Protein AF-A0A7L4ZGI2-F1 (afdb_monomer_lite)

Organism: NCBI:txid1218801

Structure (mmCIF, N/CA/C/O backbone):
data_AF-A0A7L4ZGI2-F1
#
_entry.id   AF-A0A7L4ZGI2-F1
#
loop_
_atom_site.group_PDB
_atom_site.id
_atom_site.type_sym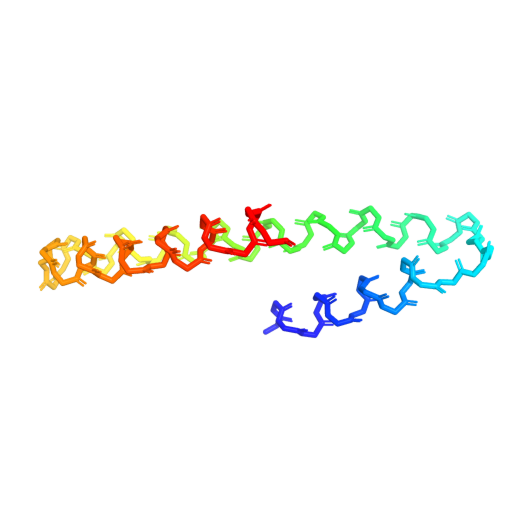bol
_atom_site.label_atom_id
_atom_site.label_alt_id
_atom_site.label_comp_id
_atom_site.label_asym_id
_atom_site.label_entity_id
_atom_site.label_seq_id
_atom_site.pdbx_PDB_ins_code
_atom_site.Cartn_x
_atom_site.Cartn_y
_atom_site.Cartn_z
_atom_site.occupancy
_atom_site.B_iso_or_equiv
_atom_site.auth_seq_id
_atom_site.auth_comp_id
_atom_site.auth_asym_id
_atom_site.auth_atom_id
_atom_site.pdbx_PDB_model_num
ATOM 1 N N . MET A 1 1 ? 6.127 -8.667 3.007 1.00 80.81 1 MET A N 1
ATOM 2 C CA . MET A 1 1 ? 5.639 -8.106 4.281 1.00 80.81 1 MET A CA 1
ATOM 3 C C . MET A 1 1 ? 4.337 -7.338 4.069 1.00 80.81 1 MET A C 1
ATOM 5 O O . MET A 1 1 ? 3.346 -7.694 4.692 1.00 80.81 1 MET A O 1
ATOM 9 N N . LEU A 1 2 ? 4.295 -6.409 3.104 1.00 89.62 2 LEU A N 1
ATOM 10 C CA . LEU A 1 2 ? 3.088 -5.662 2.711 1.00 89.62 2 LEU A CA 1
ATOM 11 C C . LEU A 1 2 ? 1.795 -6.498 2.570 1.00 89.62 2 LEU A C 1
ATOM 13 O O . LEU A 1 2 ? 0.764 -6.108 3.103 1.00 89.62 2 LEU A O 1
ATOM 17 N N . GLY A 1 3 ? 1.834 -7.669 1.922 1.00 90.44 3 GLY A N 1
ATOM 18 C CA . GLY A 1 3 ? 0.638 -8.517 1.764 1.00 90.44 3 GLY A CA 1
ATOM 19 C C . GLY A 1 3 ? -0.005 -8.958 3.089 1.00 90.44 3 GLY A C 1
ATOM 20 O O . GLY A 1 3 ? -1.225 -8.951 3.215 1.00 90.44 3 GLY A O 1
ATOM 21 N N . THR A 1 4 ? 0.807 -9.273 4.102 1.00 93.94 4 THR A N 1
ATOM 22 C CA . THR A 1 4 ? 0.330 -9.625 5.451 1.00 93.94 4 THR A CA 1
ATOM 23 C C . THR A 1 4 ? -0.256 -8.412 6.174 1.00 93.94 4 THR A C 1
ATOM 25 O O . THR A 1 4 ? -1.260 -8.544 6.872 1.00 93.94 4 THR A O 1
ATOM 28 N N . ILE A 1 5 ? 0.340 -7.230 5.982 1.00 92.62 5 ILE A N 1
ATOM 29 C CA . ILE A 1 5 ? -0.156 -5.966 6.543 1.00 92.62 5 ILE A CA 1
ATOM 30 C C . ILE A 1 5 ? -1.548 -5.659 5.976 1.00 92.62 5 ILE A C 1
ATOM 32 O O . ILE A 1 5 ? -2.485 -5.472 6.746 1.00 92.62 5 ILE A O 1
ATOM 36 N N . LEU A 1 6 ? -1.709 -5.701 4.649 1.00 95.25 6 LEU A N 1
ATOM 37 C CA . LEU A 1 6 ? -2.983 -5.409 3.978 1.00 95.25 6 LEU A CA 1
ATOM 38 C C . LEU A 1 6 ? -4.096 -6.392 4.365 1.00 95.25 6 LEU A C 1
ATOM 40 O O . LEU A 1 6 ? -5.228 -5.982 4.605 1.00 95.25 6 LEU A O 1
ATOM 44 N N . GLU A 1 7 ? -3.779 -7.684 4.472 1.00 94.81 7 GLU A N 1
ATOM 45 C CA . GLU A 1 7 ? -4.745 -8.690 4.926 1.00 94.81 7 GLU A CA 1
ATOM 46 C C . GLU A 1 7 ? -5.166 -8.454 6.387 1.00 94.81 7 GLU A C 1
ATOM 48 O O . GLU A 1 7 ? -6.333 -8.627 6.739 1.00 94.81 7 GLU A O 1
ATOM 53 N N . THR A 1 8 ? -4.241 -8.010 7.241 1.00 94.75 8 THR A N 1
ATOM 54 C CA . THR A 1 8 ? -4.544 -7.690 8.644 1.00 94.75 8 THR A CA 1
ATOM 55 C C . THR A 1 8 ? -5.410 -6.437 8.758 1.00 94.75 8 THR A C 1
ATOM 57 O O . THR A 1 8 ? -6.397 -6.462 9.491 1.00 94.75 8 THR A O 1
ATOM 60 N N . ILE A 1 9 ? -5.103 -5.385 7.987 1.00 96.50 9 ILE A N 1
ATOM 61 C CA . ILE A 1 9 ? -5.936 -4.175 7.875 1.00 96.50 9 ILE A CA 1
ATOM 62 C C . ILE A 1 9 ? -7.357 -4.569 7.475 1.00 96.50 9 ILE A C 1
ATOM 64 O O . ILE A 1 9 ? -8.302 -4.275 8.201 1.00 96.50 9 ILE A O 1
ATOM 68 N N . LYS A 1 10 ? -7.506 -5.343 6.393 1.00 95.31 10 LYS A N 1
ATOM 69 C CA . LYS A 1 10 ? -8.812 -5.801 5.909 1.00 95.31 10 LYS A CA 1
ATOM 70 C C . LYS A 1 10 ? -9.596 -6.560 6.981 1.00 95.31 10 LYS A C 1
ATOM 72 O O . LYS A 1 10 ? -10.806 -6.390 7.101 1.00 95.31 10 LYS A O 1
ATOM 77 N N . ARG A 1 11 ? -8.943 -7.427 7.761 1.00 94.62 11 ARG A N 1
ATOM 78 C CA . ARG A 1 11 ? -9.609 -8.166 8.849 1.00 94.62 11 ARG A CA 1
ATOM 79 C C . ARG A 1 11 ? -10.065 -7.259 9.983 1.00 94.62 11 ARG A C 1
ATOM 81 O O . ARG A 1 11 ? -11.119 -7.526 10.548 1.00 94.62 11 ARG A O 1
ATOM 88 N N . LEU A 1 12 ? -9.284 -6.235 10.324 1.00 94.19 12 LEU A N 1
ATOM 89 C CA . LEU A 1 12 ? -9.652 -5.253 11.343 1.00 94.19 12 LEU A CA 1
ATOM 90 C C . LEU A 1 12 ? -10.816 -4.383 10.857 1.00 94.19 12 LEU A C 1
ATOM 92 O O . LEU A 1 12 ? -11.820 -4.292 11.550 1.00 94.19 12 LEU A O 1
ATOM 96 N N . GLU A 1 13 ? -10.750 -3.840 9.642 1.00 93.19 13 GLU A N 1
ATOM 97 C CA . GLU A 1 13 ? -11.793 -2.960 9.083 1.00 93.19 13 GLU A CA 1
ATOM 98 C C . GLU A 1 13 ? -13.162 -3.640 8.934 1.00 93.19 13 GLU A C 1
ATOM 100 O O . GLU A 1 13 ? -14.186 -2.967 8.972 1.00 93.19 13 GLU A O 1
ATOM 105 N N . ASN A 1 14 ? -13.200 -4.971 8.813 1.00 94.56 14 ASN A N 1
ATOM 106 C CA . ASN A 1 14 ? -14.445 -5.742 8.738 1.00 94.56 14 ASN A CA 1
ATOM 107 C C . ASN A 1 14 ? -15.073 -6.074 10.107 1.00 94.56 14 ASN A C 1
ATOM 109 O O . ASN A 1 14 ? -16.094 -6.760 10.151 1.00 94.56 14 ASN A O 1
ATOM 113 N N . ARG A 1 15 ? -14.483 -5.648 11.232 1.00 93.12 15 ARG A N 1
ATOM 114 C CA . ARG A 1 15 ? -15.073 -5.865 12.564 1.00 93.12 15 ARG A CA 1
ATOM 115 C C . ARG A 1 15 ? -16.175 -4.841 12.837 1.00 93.12 15 ARG A C 1
ATOM 117 O O . ARG A 1 15 ? -15.984 -3.651 12.618 1.00 93.12 15 ARG A O 1
ATOM 124 N N . GLU A 1 16 ? -17.296 -5.294 13.401 1.00 86.88 16 GLU A N 1
ATOM 125 C CA . GLU A 1 16 ? -18.438 -4.423 13.738 1.00 86.88 16 GLU A CA 1
ATOM 126 C C . GLU A 1 16 ? -18.103 -3.365 14.804 1.00 86.88 16 GLU A C 1
ATOM 128 O O . GLU A 1 16 ? -18.640 -2.259 14.776 1.00 86.88 16 GLU A O 1
ATOM 133 N N . GLN A 1 17 ? -17.195 -3.677 15.734 1.00 91.25 17 GLN A N 1
ATOM 134 C CA . GLN A 1 17 ? -16.695 -2.745 16.744 1.00 91.25 17 GLN A CA 1
ATOM 135 C C . GLN A 1 17 ? -15.191 -2.914 16.939 1.00 91.25 17 GLN A C 1
ATOM 137 O O . GLN A 1 17 ? -14.703 -4.013 17.193 1.00 91.25 17 GLN A O 1
ATOM 142 N N . LEU A 1 18 ? -14.471 -1.794 16.860 1.00 92.06 18 LEU A N 1
ATOM 143 C CA . LEU A 1 18 ? -13.037 -1.721 17.124 1.00 92.06 18 LEU A CA 1
ATOM 144 C C . LEU A 1 18 ? -12.789 -1.195 18.534 1.00 92.06 18 LEU A C 1
ATOM 146 O O . LEU A 1 18 ? -13.302 -0.131 18.907 1.00 92.06 18 LEU A O 1
ATOM 150 N N . SER A 1 19 ? -11.959 -1.912 19.291 1.00 95.56 19 SER A N 1
ATOM 151 C CA . SER A 1 19 ? -11.407 -1.404 20.546 1.00 95.56 19 SER A CA 1
ATOM 152 C C . SER A 1 19 ? -10.482 -0.204 20.286 1.00 95.56 19 SER A C 1
ATOM 154 O O . SER A 1 19 ? -10.120 0.102 19.147 1.00 95.56 19 SER A O 1
ATOM 156 N N . LYS A 1 20 ? -10.080 0.507 21.347 1.00 95.12 20 LYS A N 1
ATOM 157 C CA . LYS A 1 20 ? -9.061 1.564 21.233 1.00 95.12 20 LYS A CA 1
ATOM 158 C C . LYS A 1 20 ? -7.741 1.002 20.684 1.00 95.12 20 LYS A C 1
ATOM 160 O O . LYS A 1 20 ? -7.162 1.590 19.781 1.00 95.12 20 LYS A O 1
ATOM 165 N N . GLU A 1 21 ? -7.329 -0.156 21.189 1.00 95.94 21 GLU A N 1
ATOM 166 C CA . GLU A 1 21 ? -6.113 -0.859 20.768 1.00 95.94 21 GLU A CA 1
ATOM 167 C C . GLU A 1 21 ? -6.190 -1.292 19.298 1.00 95.94 21 GLU A C 1
ATOM 169 O O . GLU A 1 21 ? -5.220 -1.139 18.564 1.00 95.94 21 GLU A O 1
ATOM 174 N N . ASP A 1 22 ? -7.354 -1.762 18.836 1.00 95.25 22 ASP A N 1
ATOM 175 C CA . ASP A 1 22 ? -7.559 -2.115 17.429 1.00 95.25 22 ASP A CA 1
ATOM 176 C C . ASP A 1 22 ? -7.422 -0.885 16.514 1.00 95.25 22 ASP A C 1
ATOM 178 O O . ASP A 1 22 ? -6.876 -0.998 15.418 1.00 95.25 22 ASP A O 1
ATOM 182 N N . LYS A 1 23 ? -7.891 0.293 16.951 1.00 95.56 23 LYS A N 1
ATOM 183 C CA . LYS A 1 23 ? -7.743 1.549 16.194 1.00 95.56 23 LYS 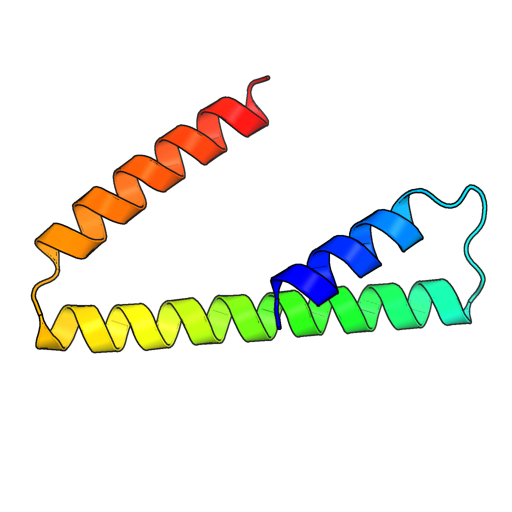A CA 1
ATOM 184 C C . LYS A 1 23 ? -6.289 2.007 16.130 1.00 95.56 23 LYS A C 1
ATOM 186 O O . LYS A 1 23 ? -5.814 2.340 15.050 1.00 95.56 23 LYS A O 1
ATOM 191 N N . GLU A 1 24 ? -5.578 1.969 17.255 1.00 97.06 24 GLU A N 1
ATOM 192 C CA . GLU A 1 24 ? -4.146 2.293 17.312 1.00 97.06 24 GLU A CA 1
ATOM 193 C C . GLU A 1 24 ? -3.322 1.326 16.445 1.00 97.06 24 GLU A C 1
ATOM 195 O O . GLU A 1 24 ? -2.431 1.742 15.701 1.00 97.06 24 GLU A O 1
ATOM 200 N N . LEU A 1 25 ? -3.666 0.033 16.466 1.00 95.75 25 LEU A N 1
ATOM 201 C CA . LEU A 1 25 ? -3.064 -0.965 15.588 1.00 95.75 25 LEU A CA 1
ATOM 202 C C . LEU A 1 25 ? -3.374 -0.683 14.114 1.00 95.75 25 LEU A C 1
ATOM 204 O O . LEU A 1 25 ? -2.483 -0.805 13.276 1.00 95.75 25 LEU A O 1
ATOM 208 N N . LEU A 1 26 ? -4.607 -0.296 13.780 1.00 96.38 26 LEU A N 1
ATOM 209 C CA . LEU A 1 26 ? -4.990 0.049 12.412 1.00 96.38 26 LEU A CA 1
ATOM 210 C C . LEU A 1 26 ? -4.169 1.235 11.884 1.00 96.38 26 LEU A C 1
ATOM 212 O O . LEU A 1 26 ? -3.619 1.160 10.786 1.00 96.38 26 LEU A O 1
ATOM 216 N N . GLU A 1 27 ? -4.046 2.303 12.673 1.00 96.69 27 GLU A N 1
ATOM 217 C CA . GLU A 1 27 ? -3.234 3.478 12.334 1.00 96.69 27 GLU A CA 1
ATOM 218 C C . GLU A 1 27 ? -1.765 3.099 12.114 1.00 96.69 27 GLU A C 1
ATOM 220 O O . GLU A 1 27 ? -1.147 3.501 11.121 1.00 96.69 27 GLU A O 1
ATOM 225 N N . PHE A 1 28 ? -1.216 2.261 12.997 1.00 97.12 28 PHE A N 1
ATOM 226 C CA . PHE A 1 28 ? 0.135 1.736 12.847 1.00 97.12 28 PHE A CA 1
ATOM 227 C C . PHE A 1 28 ? 0.297 0.926 11.553 1.00 97.12 28 PHE A C 1
ATOM 229 O O . PHE A 1 28 ? 1.243 1.157 10.796 1.00 97.12 28 PHE A O 1
ATOM 236 N N . LEU A 1 29 ? -0.623 0.003 11.263 1.00 97.06 29 LEU A N 1
ATOM 237 C CA . LEU A 1 29 ? -0.562 -0.845 10.071 1.00 97.06 29 LEU A CA 1
ATOM 238 C C . LEU A 1 29 ? -0.681 -0.031 8.778 1.00 97.06 29 LEU A C 1
ATOM 240 O O . LEU A 1 29 ? 0.050 -0.312 7.828 1.00 97.06 29 LEU A O 1
ATOM 244 N N . HIS A 1 30 ? -1.532 0.997 8.744 1.00 96.06 30 HIS A N 1
ATOM 245 C CA . HIS A 1 30 ? -1.620 1.926 7.611 1.00 96.06 30 HIS A CA 1
ATOM 246 C C . HIS A 1 30 ? -0.295 2.664 7.381 1.00 96.06 30 HIS A C 1
ATOM 248 O O . HIS A 1 30 ? 0.185 2.737 6.248 1.00 96.06 30 HIS A O 1
ATOM 254 N N . SER A 1 31 ? 0.353 3.133 8.452 1.00 96.81 31 SER A N 1
ATOM 255 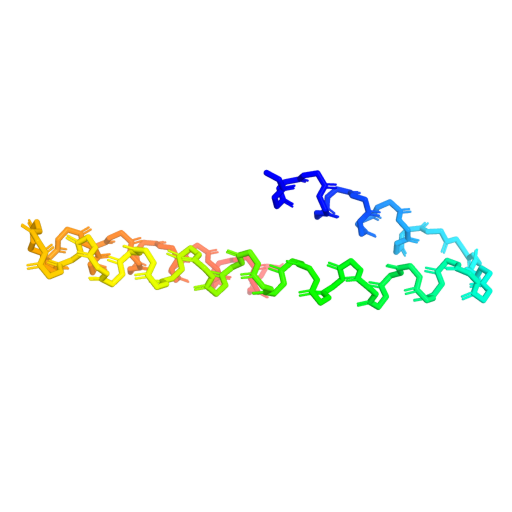C CA . SER A 1 31 ? 1.681 3.759 8.374 1.00 96.81 31 SER A CA 1
ATOM 256 C C . SER A 1 31 ? 2.752 2.792 7.847 1.00 96.81 31 SER A C 1
ATOM 258 O O . SER A 1 31 ? 3.533 3.143 6.959 1.00 96.81 31 SER A O 1
ATOM 260 N N . GLN A 1 32 ? 2.753 1.541 8.318 1.00 96.19 32 GLN A N 1
ATOM 261 C CA . GLN A 1 32 ? 3.679 0.511 7.830 1.00 96.19 32 GLN A CA 1
ATOM 262 C C . GLN A 1 32 ? 3.431 0.150 6.361 1.00 96.19 32 GLN A C 1
ATOM 264 O O . GLN A 1 32 ? 4.383 0.024 5.590 1.00 96.19 32 GLN A O 1
ATOM 269 N N . ALA A 1 33 ? 2.167 0.029 5.946 1.00 94.44 33 ALA A N 1
ATOM 270 C CA . ALA A 1 33 ? 1.820 -0.203 4.548 1.00 94.44 33 ALA A CA 1
ATOM 271 C C . ALA A 1 33 ? 2.360 0.923 3.654 1.00 94.44 33 ALA A C 1
ATOM 273 O O . ALA A 1 33 ? 2.948 0.652 2.606 1.00 94.44 33 ALA A O 1
ATOM 274 N N . TRP A 1 34 ? 2.224 2.177 4.094 1.00 93.56 34 TRP A N 1
ATOM 275 C CA . TRP A 1 34 ? 2.751 3.333 3.374 1.00 93.56 34 TRP A CA 1
ATOM 276 C C . TRP A 1 34 ? 4.282 3.323 3.275 1.00 93.56 34 TRP A C 1
ATOM 278 O O . TRP A 1 34 ? 4.833 3.574 2.202 1.00 93.56 34 TRP A O 1
ATOM 288 N N . ALA A 1 35 ? 4.980 2.986 4.361 1.00 93.69 35 ALA A N 1
ATOM 289 C CA . ALA A 1 35 ? 6.438 2.879 4.367 1.00 93.69 35 ALA A CA 1
ATOM 290 C C . ALA A 1 35 ? 6.947 1.810 3.380 1.00 93.69 35 ALA A C 1
ATOM 292 O O . ALA A 1 35 ? 7.860 2.076 2.596 1.00 93.69 35 ALA A O 1
ATOM 293 N N . GLU A 1 36 ? 6.319 0.633 3.365 1.00 92.19 36 GLU A N 1
ATOM 294 C CA . GLU A 1 36 ? 6.643 -0.461 2.440 1.00 92.19 36 GLU A CA 1
ATOM 295 C C . GLU A 1 36 ? 6.388 -0.074 0.973 1.00 92.19 36 GLU A C 1
ATOM 297 O O . GLU A 1 36 ? 7.225 -0.341 0.106 1.00 92.19 36 GLU A O 1
ATOM 302 N N . ILE A 1 37 ? 5.264 0.595 0.682 1.00 90.00 37 ILE A N 1
ATOM 303 C CA . ILE A 1 37 ? 4.949 1.096 -0.666 1.00 90.00 37 ILE A CA 1
ATOM 304 C C . ILE A 1 37 ? 6.009 2.104 -1.124 1.00 90.00 37 ILE A C 1
ATOM 306 O O . ILE A 1 37 ? 6.541 1.970 -2.227 1.00 90.00 37 ILE A O 1
ATOM 310 N N . ASN A 1 38 ? 6.361 3.073 -0.275 1.00 89.88 38 ASN A N 1
ATOM 311 C CA . ASN A 1 38 ? 7.377 4.076 -0.597 1.00 89.88 38 ASN A CA 1
ATOM 312 C C . ASN A 1 38 ? 8.742 3.442 -0.862 1.00 89.88 38 ASN A C 1
ATOM 314 O O . ASN A 1 38 ? 9.407 3.800 -1.833 1.00 89.88 38 ASN A O 1
ATOM 318 N N . MET A 1 39 ? 9.148 2.464 -0.049 1.00 91.62 39 MET A N 1
ATOM 319 C CA . MET A 1 39 ? 10.391 1.732 -0.280 1.00 91.62 39 MET A CA 1
ATOM 320 C C . MET A 1 39 ? 10.358 0.986 -1.620 1.00 91.62 39 MET A C 1
ATOM 322 O O . MET A 1 39 ? 11.332 1.019 -2.371 1.00 91.62 39 MET A O 1
ATOM 326 N N . GLY A 1 40 ? 9.223 0.369 -1.961 1.00 87.75 40 GLY A N 1
ATOM 327 C CA . GLY A 1 40 ? 9.006 -0.256 -3.264 1.00 87.75 40 GLY A CA 1
ATOM 328 C C . GLY A 1 40 ? 9.178 0.721 -4.432 1.00 87.75 40 GLY A C 1
ATOM 329 O O . GLY A 1 40 ? 9.855 0.390 -5.404 1.00 87.75 40 GLY A O 1
ATOM 330 N N . ILE A 1 41 ? 8.632 1.935 -4.317 1.00 86.00 41 ILE A N 1
ATOM 331 C CA . ILE A 1 41 ? 8.765 2.996 -5.328 1.00 86.00 41 ILE A CA 1
ATOM 332 C C . ILE A 1 41 ? 10.225 3.447 -5.467 1.00 86.00 41 ILE A C 1
ATOM 334 O O . ILE A 1 41 ? 10.734 3.523 -6.582 1.00 86.00 41 ILE A O 1
ATOM 338 N N . VAL A 1 42 ? 10.926 3.700 -4.358 1.00 87.56 42 VAL A N 1
ATOM 339 C CA . VAL A 1 42 ? 12.343 4.118 -4.376 1.00 87.56 42 VAL A CA 1
ATOM 340 C C . VAL A 1 42 ? 13.232 3.048 -5.011 1.00 87.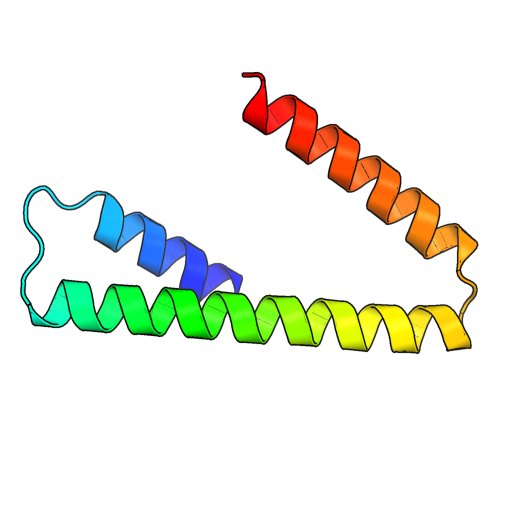56 42 VAL A C 1
ATOM 342 O O . VAL A 1 42 ? 14.091 3.356 -5.842 1.00 87.56 42 VAL A O 1
ATOM 345 N N . ASN A 1 43 ? 13.004 1.782 -4.659 1.00 86.75 43 ASN A N 1
ATOM 346 C CA . ASN A 1 43 ? 13.714 0.659 -5.261 1.00 86.75 43 ASN A CA 1
ATOM 347 C C . ASN A 1 43 ? 13.467 0.611 -6.768 1.00 86.75 43 ASN A C 1
ATOM 349 O O . ASN A 1 43 ? 14.398 0.419 -7.543 1.00 86.75 43 ASN A O 1
ATOM 353 N N . LEU A 1 44 ? 12.223 0.815 -7.190 1.00 84.06 44 LEU A N 1
ATOM 354 C CA . LEU A 1 44 ? 11.848 0.802 -8.593 1.00 84.06 44 LEU A CA 1
ATOM 355 C C . LEU A 1 44 ? 12.486 1.953 -9.387 1.00 84.06 44 LEU A C 1
ATOM 357 O O . LEU A 1 44 ? 13.005 1.699 -10.469 1.00 84.06 44 LEU A O 1
ATOM 361 N N . ILE A 1 45 ? 12.529 3.169 -8.837 1.00 83.38 45 ILE A N 1
ATOM 362 C CA . ILE A 1 45 ? 13.275 4.301 -9.417 1.00 83.38 45 ILE A CA 1
ATOM 363 C C . ILE A 1 45 ? 14.746 3.916 -9.614 1.00 83.38 45 ILE A C 1
ATOM 365 O O . ILE A 1 45 ? 15.280 4.025 -10.714 1.00 83.38 45 ILE A O 1
ATOM 369 N N . SER A 1 46 ? 15.363 3.351 -8.572 1.00 83.69 46 SER A N 1
ATOM 370 C CA . SER A 1 46 ? 16.762 2.906 -8.614 1.00 83.69 46 SER A CA 1
ATOM 371 C C . SER A 1 46 ? 17.001 1.799 -9.654 1.00 83.69 46 SER A C 1
ATOM 373 O O . SER A 1 46 ? 18.064 1.730 -10.270 1.00 83.69 46 SER A O 1
ATOM 375 N N . TYR A 1 47 ? 16.018 0.917 -9.865 1.00 84.19 47 TYR A N 1
ATOM 376 C CA . TYR A 1 47 ? 16.054 -0.086 -10.930 1.00 84.19 47 TYR A CA 1
ATOM 377 C C . TYR A 1 47 ? 15.890 0.534 -12.322 1.00 84.19 47 TYR A C 1
ATOM 379 O O . TYR A 1 47 ? 16.555 0.076 -13.250 1.00 84.19 47 TYR A O 1
ATOM 387 N N . GLY A 1 48 ? 15.051 1.560 -12.474 1.00 84.81 48 GLY A N 1
ATOM 388 C CA . GLY A 1 48 ? 14.836 2.280 -13.733 1.00 84.81 48 GLY A CA 1
ATOM 389 C C . GLY A 1 48 ? 16.087 2.963 -14.241 1.00 84.81 48 GLY A C 1
ATOM 390 O O . GLY A 1 48 ? 16.485 2.732 -15.383 1.00 84.81 48 GLY A O 1
ATOM 391 N N . ASP A 1 49 ? 16.782 3.664 -13.348 1.00 80.12 49 ASP A N 1
ATOM 392 C CA . ASP A 1 49 ? 18.080 4.278 -13.640 1.00 80.12 49 ASP A CA 1
ATOM 393 C C . ASP A 1 49 ? 19.124 3.260 -14.125 1.00 80.12 49 ASP A C 1
ATOM 395 O O . ASP A 1 49 ? 20.045 3.606 -14.865 1.00 80.12 49 ASP A O 1
ATOM 399 N N . ARG A 1 50 ? 18.989 1.987 -13.732 1.00 80.88 50 ARG A N 1
ATOM 400 C CA . ARG A 1 50 ? 19.952 0.930 -14.058 1.00 80.88 50 ARG A CA 1
ATOM 401 C C . ARG A 1 50 ? 19.563 0.063 -15.259 1.00 80.88 50 ARG A C 1
ATOM 403 O O . ARG A 1 50 ? 20.457 -0.468 -15.915 1.00 80.88 50 ARG A O 1
ATOM 410 N N . LEU A 1 51 ? 18.271 -0.146 -15.513 1.00 75.94 51 LEU A N 1
ATOM 411 C CA . LEU A 1 51 ? 17.758 -1.113 -16.498 1.00 75.94 51 LEU A CA 1
ATOM 412 C C . LEU A 1 51 ? 16.979 -0.479 -17.665 1.00 75.94 51 LEU A C 1
ATOM 414 O O . LEU A 1 51 ? 16.656 -1.203 -18.610 1.00 75.94 51 LEU A O 1
ATOM 418 N N . GLY A 1 52 ? 16.702 0.828 -17.614 1.00 82.94 52 GLY A N 1
ATOM 419 C CA . GLY A 1 52 ? 15.908 1.558 -18.606 1.00 82.94 52 GLY A CA 1
ATOM 420 C C . GLY A 1 52 ? 14.480 1.831 -18.124 1.00 82.94 52 GLY A C 1
ATOM 421 O O . GLY A 1 52 ? 13.822 0.961 -17.542 1.00 82.94 52 GLY A O 1
ATOM 422 N N . TRP A 1 53 ? 14.008 3.054 -18.363 1.00 86.19 53 TRP A N 1
ATOM 423 C CA . TRP A 1 53 ? 12.728 3.566 -17.866 1.00 86.19 53 TRP A CA 1
ATOM 424 C C . TRP A 1 53 ? 11.519 3.044 -18.647 1.00 86.19 53 TRP A C 1
ATOM 426 O O . TRP A 1 53 ? 10.432 2.935 -18.083 1.00 86.19 53 TRP A O 1
ATOM 436 N N . GLU A 1 54 ? 11.707 2.624 -19.898 1.00 86.19 54 GLU A N 1
ATOM 437 C CA . GLU A 1 54 ? 10.627 2.242 -20.813 1.00 86.19 54 GLU A CA 1
ATOM 438 C C . GLU A 1 54 ? 9.837 1.033 -20.285 1.00 86.19 54 GLU A C 1
ATOM 440 O O . GLU A 1 54 ? 8.610 1.028 -20.242 1.00 86.19 54 GLU A O 1
ATOM 445 N N . LYS A 1 55 ? 10.541 0.014 -19.773 1.00 79.25 55 LYS A N 1
ATOM 446 C CA . LYS A 1 55 ? 9.898 -1.191 -19.212 1.00 79.25 55 LYS A CA 1
ATOM 447 C C . LYS A 1 55 ? 9.118 -0.902 -17.931 1.00 79.25 55 LYS A C 1
ATOM 449 O O . LYS A 1 55 ? 8.158 -1.607 -17.613 1.00 79.25 55 LYS A O 1
ATOM 454 N N . ILE A 1 56 ? 9.567 0.087 -17.165 1.00 81.12 56 ILE A N 1
ATOM 455 C CA . ILE A 1 56 ? 8.892 0.518 -15.945 1.00 81.12 56 ILE A CA 1
ATOM 456 C C . ILE A 1 56 ? 7.639 1.309 -16.308 1.00 81.12 56 ILE A C 1
ATOM 458 O O . ILE A 1 56 ? 6.575 1.033 -15.755 1.00 81.12 56 ILE A O 1
ATOM 462 N N . GLU A 1 57 ? 7.744 2.229 -17.262 1.00 84.50 57 GLU A N 1
ATOM 463 C CA . GLU A 1 57 ? 6.631 3.037 -17.752 1.00 84.50 57 GLU A CA 1
ATOM 464 C C . GLU A 1 57 ? 5.490 2.167 -18.296 1.00 84.50 57 GLU A C 1
ATOM 466 O O . GLU A 1 57 ? 4.337 2.334 -17.884 1.00 84.50 57 GLU A O 1
ATOM 471 N N . ASP A 1 58 ? 5.810 1.163 -19.118 1.00 85.62 58 ASP A N 1
ATOM 472 C CA . ASP A 1 58 ? 4.836 0.194 -19.633 1.00 85.62 58 ASP A CA 1
ATOM 473 C C . ASP A 1 58 ? 4.104 -0.530 -18.494 1.00 85.62 58 ASP A C 1
ATOM 475 O O . ASP A 1 58 ? 2.874 -0.685 -18.493 1.00 85.62 58 ASP A O 1
ATOM 479 N N . LYS A 1 59 ? 4.857 -0.964 -17.476 1.00 81.19 59 LYS A N 1
ATOM 480 C CA . LYS A 1 59 ? 4.301 -1.692 -16.333 1.00 81.19 59 LYS A CA 1
ATOM 481 C C . LYS A 1 59 ? 3.386 -0.803 -15.488 1.00 81.19 59 LYS A C 1
ATOM 483 O O . LYS A 1 59 ? 2.304 -1.255 -15.101 1.00 81.19 59 LYS A O 1
ATOM 488 N N . PHE A 1 60 ? 3.791 0.438 -15.221 1.00 82.56 60 PHE A N 1
ATOM 489 C CA . PHE A 1 60 ? 3.000 1.406 -14.455 1.00 82.56 60 PHE A CA 1
ATOM 490 C C . PHE A 1 60 ? 1.739 1.831 -15.192 1.00 82.56 60 PHE A C 1
ATOM 492 O O . PHE A 1 60 ? 0.671 1.857 -14.586 1.00 82.56 60 PHE A O 1
ATOM 499 N N . SER A 1 61 ? 1.825 2.067 -16.498 1.00 86.62 61 SER A N 1
ATOM 500 C CA . SER A 1 61 ? 0.665 2.377 -17.337 1.00 86.62 61 SER A CA 1
ATOM 501 C C . SER A 1 61 ? -0.376 1.255 -17.284 1.00 86.62 61 SER A C 1
ATOM 503 O O . SER A 1 61 ? -1.570 1.499 -17.093 1.00 86.62 61 SER A O 1
ATOM 505 N N . GLY A 1 62 ? 0.075 -0.003 -17.343 1.00 85.88 62 GLY A N 1
ATOM 506 C CA . GLY A 1 62 ? -0.787 -1.168 -17.135 1.00 85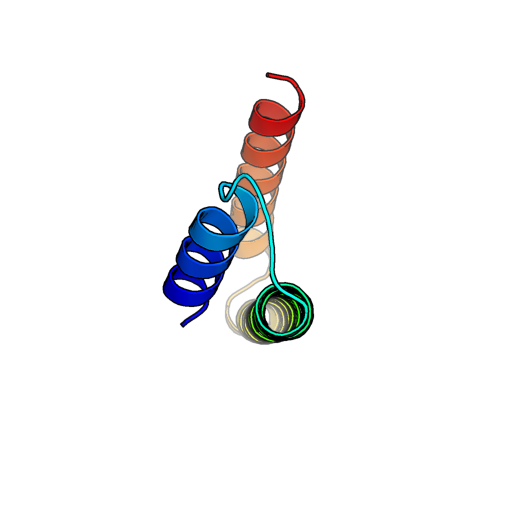.88 62 GLY A CA 1
ATOM 507 C C . GLY A 1 62 ? -1.437 -1.206 -15.746 1.00 85.88 62 GLY A C 1
ATOM 508 O O . GLY A 1 62 ? -2.625 -1.508 -15.632 1.00 85.88 62 GLY A O 1
ATOM 509 N N . MET A 1 63 ? -0.691 -0.873 -14.688 1.00 84.31 63 MET A N 1
ATOM 510 C CA . MET A 1 63 ? -1.222 -0.820 -13.320 1.00 84.31 63 MET A CA 1
ATOM 511 C C . MET A 1 63 ? -2.228 0.315 -13.114 1.00 84.31 63 MET A C 1
ATOM 513 O O . MET A 1 63 ? -3.267 0.083 -12.502 1.00 84.31 63 MET A O 1
ATOM 517 N N . LEU A 1 64 ? -1.969 1.511 -13.646 1.00 86.88 64 LEU A N 1
ATOM 518 C CA . LEU A 1 64 ? -2.894 2.645 -13.577 1.00 86.88 64 LEU A CA 1
ATOM 519 C C . LEU A 1 64 ? -4.233 2.304 -14.237 1.00 86.88 64 LEU A C 1
ATOM 521 O O . LEU A 1 64 ? -5.282 2.546 -13.645 1.00 86.88 64 LEU A O 1
ATOM 525 N N . ASN A 1 65 ? -4.200 1.632 -15.390 1.00 87.75 65 ASN A N 1
ATOM 526 C CA . ASN A 1 65 ? -5.405 1.135 -16.055 1.00 87.75 65 ASN A CA 1
ATOM 527 C C . ASN A 1 65 ? -6.181 0.113 -15.207 1.00 87.75 65 ASN A C 1
ATOM 529 O O . ASN A 1 65 ? -7.411 0.087 -15.237 1.00 87.75 65 ASN A O 1
ATOM 533 N N . LEU A 1 66 ? -5.491 -0.753 -14.458 1.00 86.00 66 LEU A N 1
ATOM 534 C CA . LEU A 1 66 ? -6.146 -1.691 -13.540 1.00 86.00 66 LEU A CA 1
ATOM 535 C C . LEU A 1 66 ? -6.772 -0.972 -12.339 1.00 86.00 66 LEU A C 1
ATOM 537 O O . LEU A 1 66 ? -7.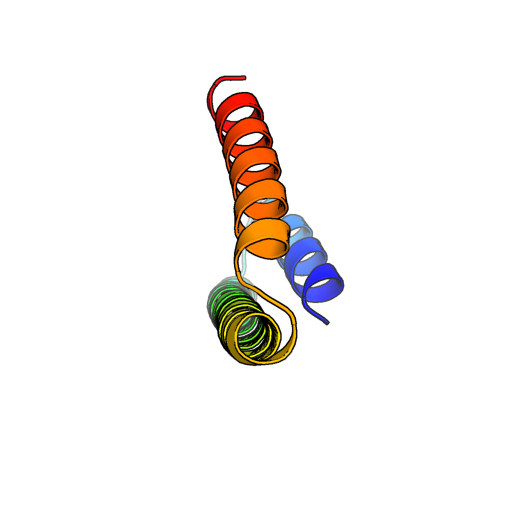886 -1.317 -11.949 1.00 86.00 66 LEU A O 1
ATOM 541 N N . ILE A 1 67 ? -6.081 0.022 -11.773 1.00 83.62 67 ILE A N 1
ATOM 542 C CA . ILE A 1 67 ? -6.589 0.838 -10.661 1.00 83.62 67 ILE A CA 1
ATOM 543 C C . ILE A 1 67 ? -7.838 1.604 -11.094 1.00 83.62 67 ILE A C 1
ATOM 545 O O . ILE A 1 67 ? -8.832 1.595 -10.373 1.00 83.62 67 ILE A O 1
ATOM 549 N N . ASP A 1 68 ? -7.806 2.233 -12.267 1.00 84.88 68 ASP A N 1
ATOM 550 C CA . ASP A 1 68 ? -8.945 2.981 -12.799 1.00 84.88 68 ASP A CA 1
ATOM 551 C C . ASP A 1 68 ? -10.171 2.073 -12.985 1.00 84.88 68 ASP A C 1
ATOM 553 O O . ASP A 1 68 ? -11.260 2.361 -12.487 1.00 84.88 68 ASP A O 1
ATOM 557 N N . LYS A 1 69 ? -9.965 0.882 -13.559 1.00 89.44 69 LYS A N 1
ATOM 558 C CA . LYS A 1 69 ? -11.010 -0.148 -13.664 1.00 89.44 69 LYS A CA 1
ATOM 559 C C . LYS A 1 69 ? -11.548 -0.628 -12.319 1.00 89.44 69 LYS A C 1
ATOM 561 O O . LYS A 1 69 ? -12.693 -1.059 -12.269 1.00 89.44 69 LYS A O 1
ATOM 566 N N . ALA A 1 70 ? -10.736 -0.633 -11.264 1.00 83.12 70 ALA A N 1
ATOM 567 C CA . ALA A 1 70 ? -11.159 -1.059 -9.933 1.00 83.12 70 ALA A CA 1
ATOM 568 C C . ALA A 1 70 ? -11.931 0.037 -9.182 1.00 83.12 70 ALA A C 1
ATOM 570 O O . ALA A 1 70 ? -12.819 -0.290 -8.405 1.00 83.12 70 ALA A O 1
ATOM 571 N N . LYS A 1 71 ? -11.606 1.317 -9.411 1.00 80.94 71 LYS A N 1
ATOM 572 C CA . LYS A 1 71 ? -12.296 2.468 -8.806 1.00 80.94 71 LYS A CA 1
ATOM 573 C C . LYS A 1 71 ? -13.650 2.762 -9.448 1.00 80.94 71 LYS A C 1
ATOM 575 O O . LYS A 1 71 ? -14.561 3.195 -8.756 1.00 80.94 71 LYS A O 1
ATOM 580 N N . ASN A 1 72 ? -13.761 2.545 -10.757 1.00 78.75 72 ASN A N 1
ATOM 581 C CA . ASN A 1 72 ? -14.964 2.830 -11.544 1.00 78.75 72 ASN A CA 1
ATOM 582 C C . ASN A 1 72 ? -15.905 1.612 -11.658 1.00 78.75 72 ASN A C 1
ATOM 584 O O . ASN A 1 72 ? -16.680 1.514 -12.611 1.00 78.75 72 ASN A O 1
ATOM 588 N N . LYS A 1 73 ? -15.797 0.663 -10.722 1.00 54.50 73 LYS A N 1
ATOM 589 C CA . LYS A 1 73 ? -16.589 -0.568 -10.636 1.00 54.50 73 LYS A CA 1
ATOM 590 C C . LYS A 1 73 ? -17.470 -0.534 -9.398 1.00 54.50 73 LYS A C 1
ATOM 592 O O . LYS A 1 73 ? -18.601 -1.052 -9.500 1.00 54.50 73 LYS A O 1
#

Secondary structure (DSSP, 8-state):
-HHHHHHHHHHHHT-SS--HHHHHHHHHHHHHHHHHHHHHHHHHHHHHHHH-SHHHHHHHHHHHHHHHHHHT-

Foldseek 3Di:
DLVVLVVLLVVLVPDPDDDPVSVVSNVVSVVVNVVVVVVVVVVVVVVCVVPNCPVVVVVVVVVVVVVVVVVVD

Radius of gyration: 16.2 Å; chains: 1; bounding box: 38×14×42 Å

Sequence (73 aa):
MLGTILETIKRLENREQLSKEDKELLEFLHSQAWAEINMGIVNLISYGDRLGWEKIEDKFSGMLNLIDKAKNK

pLDDT: mean 88.81, std 6.99, range [54.5, 97.12]